Protein AF-A0A5J4R4S9-F1 (afdb_monomer)

Nearest PDB structures (foldseek):
  6gvw-assembly1_F  TM=4.553E-01  e=4.934E+00  Mus musculus

Secondary structure (DSSP, 8-state):
---HHHHHHHHTTSBPPTTS-TTTEEE-TTS-EEEGGGBT--STT-EEEEESS-GGGT---SGGGEEEEEHHHHHHHTT--SEEEEEEEESSSSS--EEEEEEEEEEETTEEEE--TT---

pLDDT: mean 92.16, std 11.95, range [34.94, 98.62]

Sequence (121 aa):
MYSDEIKELVWNKAHIEEGYDPNVWRQDFAGAWIKKDLLDSAKVNGWLITTVKPISKGGTDDIKNLIPLNYNNSLKKDDNYPAFQTCISSIGKYDRHNVIQMQSWKVRYNTVKRDLSNKKI

Organism: NCBI:txid433724

Solvent-accessible surface area (backbone atoms only — not comparable to full-atom values): 6894 Å² total; per-residue (Å²): 133,81,54,69,68,55,52,51,59,26,54,68,68,33,45,74,53,84,98,51,60,70,84,48,37,31,19,21,95,68,46,18,35,28,34,60,94,27,60,84,27,90,52,90,37,6,20,36,85,40,54,65,44,35,60,95,76,76,35,55,90,48,74,92,34,44,38,41,28,28,33,68,28,46,65,56,24,56,79,44,62,61,52,34,39,33,42,42,13,38,86,73,85,85,74,80,50,65,39,85,40,81,45,45,33,34,55,52,96,95,38,83,39,78,49,70,88,76,70,75,128

Foldseek 3Di:
DDDPVLLVLQLVQFADAPPDDSQAWGAFPQAQIAGSVQEVHPPRRHWYFDFQADVVRVDDPDSLRTHIDHPQQCVQQDNDPQKGWGQWHDDDRPDSGIDGDIWIWGQDPSDIDTDPVPPDD

Radius of gyration: 13.83 Å; Cα contacts (8 Å, |Δi|>4): 238; chains: 1; bounding box: 32×38×35 Å

Structure (mmCIF, N/CA/C/O backbone):
data_AF-A0A5J4R4S9-F1
#
_entry.id   AF-A0A5J4R4S9-F1
#
loop_
_atom_site.group_PDB
_atom_site.id
_atom_site.type_symbol
_atom_site.label_atom_id
_atom_site.label_alt_id
_atom_site.label_comp_id
_atom_site.label_asym_id
_atom_site.label_entity_id
_atom_site.label_seq_id
_atom_site.pdbx_PDB_ins_code
_atom_site.Cartn_x
_atom_site.Cartn_y
_atom_site.Cartn_z
_atom_site.occupancy
_atom_site.B_iso_or_equiv
_atom_site.auth_seq_id
_atom_site.auth_comp_id
_atom_site.auth_asym_id
_atom_site.auth_atom_id
_atom_site.pdbx_PDB_model_num
ATOM 1 N N . MET A 1 1 ? 3.120 -6.873 15.153 1.00 77.50 1 MET A N 1
ATOM 2 C CA . MET A 1 1 ? 3.497 -7.340 13.800 1.00 77.50 1 MET A CA 1
ATOM 3 C C . MET A 1 1 ? 2.409 -8.294 13.331 1.00 77.50 1 MET A C 1
ATOM 5 O O . MET A 1 1 ? 1.977 -9.102 14.142 1.00 77.50 1 MET A O 1
ATOM 9 N N . TYR A 1 2 ? 1.913 -8.159 12.099 1.00 93.19 2 TYR A N 1
ATOM 10 C CA . TYR A 1 2 ? 0.830 -9.011 11.585 1.00 93.19 2 TYR A CA 1
ATOM 11 C C . TYR A 1 2 ? 1.307 -10.450 11.327 1.00 93.19 2 TYR A C 1
ATOM 13 O O . TYR A 1 2 ? 2.483 -10.655 11.012 1.00 93.19 2 TYR A O 1
ATOM 21 N N . SER A 1 3 ? 0.404 -11.430 11.444 1.00 96.56 3 SER A N 1
ATOM 22 C CA . SER A 1 3 ? 0.674 -12.824 11.061 1.00 96.56 3 SER A CA 1
ATOM 23 C C . SER A 1 3 ? 0.873 -12.955 9.549 1.00 96.56 3 SER A C 1
ATOM 25 O O . SER A 1 3 ? 0.430 -12.097 8.781 1.00 96.56 3 SER A O 1
ATOM 27 N N . ASP A 1 4 ? 1.510 -14.038 9.105 1.00 97.12 4 ASP A N 1
ATOM 28 C CA . ASP A 1 4 ? 1.723 -14.276 7.672 1.00 97.12 4 ASP A CA 1
ATOM 29 C C . ASP A 1 4 ? 0.404 -14.445 6.911 1.00 97.12 4 ASP A C 1
ATOM 31 O O . ASP A 1 4 ? 0.263 -13.925 5.808 1.00 97.12 4 ASP A O 1
ATOM 35 N N . GLU A 1 5 ? -0.609 -15.040 7.544 1.00 97.44 5 GLU A N 1
ATOM 36 C CA . GLU A 1 5 ? -1.966 -15.107 6.996 1.00 97.44 5 GLU A CA 1
ATOM 37 C C . GLU A 1 5 ? -2.543 -13.709 6.717 1.00 97.44 5 GLU A C 1
ATOM 39 O O . GLU A 1 5 ? -3.049 -13.450 5.626 1.00 97.44 5 GLU A O 1
ATOM 44 N N . ILE A 1 6 ? -2.415 -12.768 7.660 1.00 98.06 6 ILE A N 1
ATOM 45 C CA . ILE A 1 6 ? -2.895 -11.395 7.457 1.00 98.06 6 ILE A CA 1
ATOM 46 C C . ILE A 1 6 ? -2.087 -10.688 6.367 1.00 98.06 6 ILE A C 1
ATOM 48 O O . ILE A 1 6 ? -2.677 -10.000 5.534 1.00 98.06 6 ILE A O 1
ATOM 52 N N . LYS A 1 7 ? -0.760 -10.867 6.325 1.00 98.25 7 LYS A N 1
ATOM 53 C CA . LYS A 1 7 ? 0.078 -10.286 5.262 1.00 98.25 7 LYS A CA 1
ATOM 54 C C . LYS A 1 7 ? -0.371 -10.760 3.879 1.00 98.25 7 LYS A C 1
ATOM 56 O O . LYS A 1 7 ? -0.513 -9.933 2.980 1.00 98.25 7 LYS A O 1
ATOM 61 N N . GLU A 1 8 ? -0.655 -12.053 3.725 1.00 98.31 8 GLU A N 1
ATOM 62 C CA . GLU A 1 8 ? -1.171 -12.627 2.478 1.00 98.31 8 GLU A CA 1
ATOM 63 C C . GLU A 1 8 ? -2.569 -12.105 2.134 1.00 98.31 8 GLU A C 1
ATOM 65 O O . GLU A 1 8 ? -2.817 -11.695 0.999 1.00 98.31 8 GLU A O 1
ATOM 70 N N . LEU A 1 9 ? -3.482 -12.041 3.107 1.00 98.38 9 LEU A N 1
ATOM 71 C CA . LEU A 1 9 ? -4.823 -11.492 2.893 1.00 98.38 9 LEU A CA 1
ATOM 72 C C . LEU A 1 9 ? -4.781 -10.021 2.460 1.00 98.38 9 LEU A C 1
ATOM 74 O O . LEU A 1 9 ? -5.559 -9.617 1.596 1.00 98.38 9 LEU A O 1
ATOM 78 N N . VAL A 1 10 ? -3.872 -9.219 3.022 1.00 98.44 10 VAL A N 1
ATOM 79 C CA . VAL A 1 10 ? -3.689 -7.818 2.621 1.00 98.44 10 VAL A CA 1
ATOM 80 C C . VAL A 1 10 ? -3.043 -7.724 1.239 1.00 98.44 10 VAL A C 1
ATOM 82 O O . VAL A 1 10 ? -3.553 -6.985 0.399 1.00 98.44 10 VAL A O 1
ATOM 85 N N . TRP A 1 11 ? -1.993 -8.502 0.956 1.00 98.56 11 TRP A N 1
ATOM 86 C CA . TRP A 1 11 ? -1.391 -8.594 -0.382 1.00 98.56 11 TRP A CA 1
ATOM 87 C C . TRP A 1 11 ? -2.434 -8.948 -1.451 1.00 98.56 11 TRP A C 1
ATOM 89 O O . TRP A 1 11 ? -2.459 -8.367 -2.538 1.00 98.56 11 TRP A O 1
ATOM 99 N N . ASN A 1 12 ? -3.371 -9.839 -1.122 1.00 98.31 12 ASN A N 1
ATOM 100 C CA . ASN A 1 12 ? -4.470 -10.259 -1.991 1.00 98.31 12 ASN A CA 1
ATOM 101 C C . ASN A 1 12 ? -5.471 -9.153 -2.361 1.00 98.31 12 ASN A C 1
ATOM 103 O O . ASN A 1 12 ? -6.234 -9.324 -3.306 1.00 98.31 12 ASN A O 1
ATOM 107 N N . LYS A 1 13 ? -5.417 -7.988 -1.706 1.00 97.88 13 LYS A N 1
ATOM 108 C CA . LYS A 1 13 ? -6.233 -6.818 -2.067 1.00 97.88 13 LYS A CA 1
ATOM 109 C C . LYS A 1 13 ? -5.598 -5.907 -3.114 1.00 97.88 13 LYS A C 1
ATOM 111 O O . LYS A 1 13 ? -6.297 -5.058 -3.662 1.00 97.88 13 LYS A O 1
ATOM 116 N N . ALA A 1 14 ? -4.292 -6.024 -3.350 1.00 97.88 14 ALA A N 1
ATOM 117 C CA . ALA A 1 14 ? -3.608 -5.237 -4.369 1.00 97.88 14 ALA A CA 1
ATOM 118 C C . ALA A 1 14 ? -4.017 -5.699 -5.774 1.00 97.88 14 ALA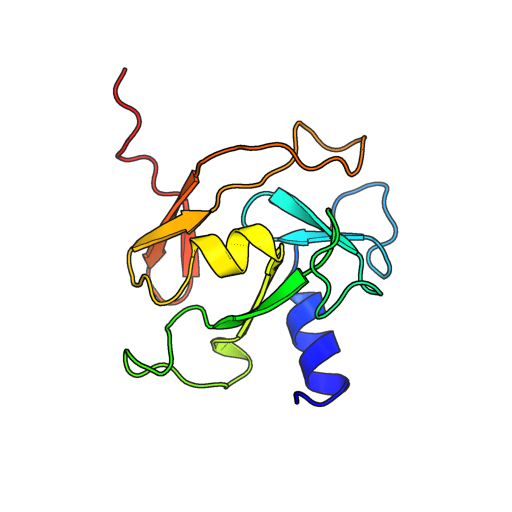 A C 1
ATOM 120 O O . ALA A 1 14 ? -4.282 -6.885 -5.998 1.0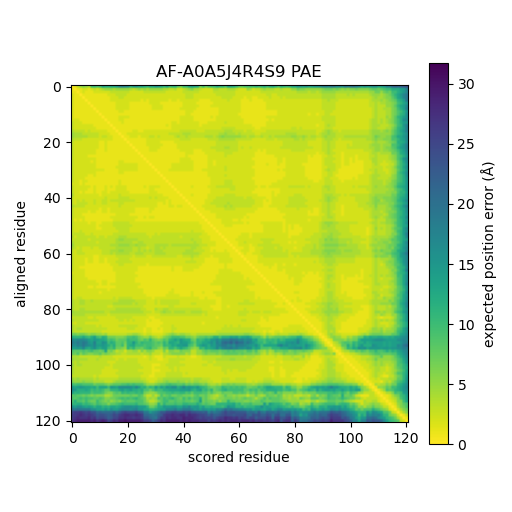0 97.88 14 ALA A O 1
ATOM 121 N N . HIS A 1 15 ? -4.039 -4.759 -6.715 1.00 96.62 15 HIS A N 1
ATOM 122 C CA . HIS A 1 15 ? -4.404 -5.003 -8.101 1.00 96.62 15 HIS A CA 1
ATOM 123 C C . HIS A 1 15 ? -3.377 -5.907 -8.792 1.00 96.62 15 HIS A C 1
ATOM 125 O O . HIS A 1 15 ? -2.168 -5.691 -8.686 1.00 96.62 15 HIS A O 1
ATOM 131 N N . ILE A 1 16 ? -3.873 -6.920 -9.501 1.00 97.06 16 ILE A N 1
ATOM 132 C CA . ILE A 1 16 ? -3.067 -7.791 -10.356 1.00 97.06 16 ILE A CA 1
ATOM 133 C C . ILE A 1 16 ? -2.985 -7.138 -11.732 1.00 97.06 16 ILE A C 1
ATOM 135 O O . ILE A 1 16 ? -4.013 -6.962 -12.383 1.00 97.06 16 ILE A O 1
ATOM 139 N N . GLU A 1 17 ? -1.772 -6.804 -12.162 1.00 94.38 17 GLU A N 1
ATOM 140 C CA . GLU A 1 17 ? -1.520 -6.271 -13.499 1.00 94.38 17 GLU A CA 1
ATOM 141 C C . GLU A 1 17 ? -1.192 -7.413 -14.469 1.00 94.38 17 GLU A C 1
ATOM 143 O O . GLU A 1 17 ? -0.423 -8.324 -14.150 1.00 94.38 17 GLU A O 1
ATOM 148 N N . GLU A 1 18 ? -1.781 -7.366 -15.662 1.00 93.06 18 GLU A N 1
ATOM 149 C CA . GLU A 1 18 ? -1.591 -8.385 -16.693 1.00 93.06 18 GLU A CA 1
ATOM 150 C C . GLU A 1 18 ? -0.133 -8.425 -17.180 1.00 93.06 18 GLU A C 1
ATOM 152 O O . GLU A 1 18 ? 0.514 -7.393 -17.348 1.00 93.06 18 GLU A O 1
ATOM 157 N N . GLY A 1 19 ? 0.393 -9.628 -17.421 1.00 92.62 19 GLY A N 1
ATOM 158 C CA . GLY A 1 19 ? 1.769 -9.822 -17.891 1.00 92.62 19 GLY A CA 1
ATOM 159 C C . GLY A 1 19 ? 2.832 -9.871 -16.787 1.00 92.62 19 GLY A C 1
ATOM 160 O O . GLY A 1 19 ? 4.014 -10.022 -17.097 1.00 92.62 19 GLY A O 1
ATOM 161 N N . TYR A 1 20 ? 2.437 -9.807 -15.511 1.00 94.31 20 TYR A N 1
ATOM 162 C CA . TYR A 1 20 ? 3.338 -9.937 -14.364 1.00 94.31 20 TYR A CA 1
ATOM 163 C C . TYR A 1 20 ? 2.910 -11.063 -13.428 1.00 94.31 20 TYR A C 1
ATOM 165 O O . TYR A 1 20 ? 1.725 -11.348 -13.284 1.00 94.31 20 TYR A O 1
ATOM 173 N N . ASP A 1 21 ? 3.881 -11.692 -12.759 1.00 97.00 21 ASP A N 1
ATOM 174 C CA . ASP A 1 21 ? 3.599 -12.702 -11.738 1.00 97.00 21 ASP A CA 1
ATOM 175 C C . ASP A 1 21 ? 2.918 -12.048 -10.516 1.00 97.00 21 ASP A C 1
ATOM 177 O O . ASP A 1 21 ? 3.576 -11.277 -9.799 1.00 97.00 21 ASP A O 1
ATOM 181 N N . PRO A 1 22 ? 1.638 -12.364 -10.225 1.00 97.38 22 PRO A N 1
ATOM 182 C CA . PRO A 1 22 ? 0.892 -11.770 -9.116 1.00 97.38 22 PRO A CA 1
ATOM 183 C C . PRO A 1 22 ? 1.422 -12.177 -7.734 1.00 97.38 22 PRO A C 1
ATOM 185 O O . PRO A 1 22 ? 1.021 -11.592 -6.720 1.00 97.38 22 PRO A O 1
ATOM 188 N N . ASN A 1 23 ? 2.304 -13.177 -7.660 1.00 97.94 23 ASN A N 1
ATOM 189 C CA . ASN A 1 23 ? 2.988 -13.563 -6.429 1.00 97.94 23 ASN A CA 1
ATOM 190 C C . ASN A 1 23 ? 4.231 -12.710 -6.157 1.00 97.94 23 ASN A C 1
ATOM 192 O O . ASN A 1 23 ? 4.781 -12.778 -5.062 1.00 97.94 23 ASN A O 1
ATOM 196 N N . VAL A 1 24 ? 4.660 -11.891 -7.120 1.00 98.00 24 VAL A N 1
ATOM 197 C CA . VAL A 1 24 ? 5.845 -11.035 -6.993 1.00 98.00 24 VAL A CA 1
ATOM 198 C C . VAL A 1 24 ? 5.475 -9.563 -7.116 1.00 98.00 24 VAL A C 1
ATOM 200 O O . VAL A 1 24 ? 5.928 -8.760 -6.300 1.00 98.00 24 VAL A O 1
ATOM 203 N N . TRP A 1 25 ? 4.653 -9.209 -8.104 1.00 97.62 25 TRP A N 1
ATOM 204 C CA . TRP A 1 25 ? 4.352 -7.831 -8.482 1.00 97.62 25 TRP A CA 1
ATOM 205 C C . TRP A 1 25 ? 2.858 -7.567 -8.492 1.00 97.62 25 TRP A C 1
ATOM 207 O O . TRP A 1 25 ? 2.087 -8.330 -9.069 1.00 97.62 25 TRP A O 1
ATOM 217 N N . ARG A 1 26 ? 2.467 -6.445 -7.891 1.00 97.94 26 ARG A N 1
ATOM 218 C CA . ARG A 1 26 ? 1.101 -5.920 -7.918 1.00 97.94 26 ARG A CA 1
ATOM 219 C C . ARG A 1 26 ? 1.120 -4.402 -7.887 1.00 97.94 26 ARG A C 1
ATOM 221 O O . ARG A 1 26 ? 2.174 -3.800 -7.683 1.00 97.94 26 ARG A O 1
ATOM 228 N N . GLN A 1 27 ? -0.043 -3.789 -8.054 1.00 97.56 27 GLN A N 1
ATOM 229 C CA . GLN A 1 27 ? -0.224 -2.356 -7.863 1.00 97.56 27 GLN A CA 1
ATOM 230 C C . GLN A 1 27 ? -1.124 -2.076 -6.659 1.00 97.56 27 GLN A C 1
ATOM 232 O O . GLN A 1 27 ? -2.121 -2.764 -6.436 1.00 97.56 27 GLN A O 1
ATOM 237 N N . ASP A 1 28 ? -0.787 -1.057 -5.871 1.00 97.81 28 ASP A N 1
ATOM 238 C CA . ASP A 1 28 ? -1.732 -0.515 -4.894 1.00 97.81 28 ASP A CA 1
ATOM 239 C C . ASP A 1 28 ? -2.931 0.159 -5.598 1.00 97.81 28 ASP A C 1
ATOM 241 O O . ASP A 1 28 ? -2.962 0.304 -6.822 1.00 97.81 28 ASP A O 1
ATOM 245 N N . PHE A 1 29 ? -3.949 0.587 -4.842 1.00 96.50 29 PHE A N 1
ATOM 246 C CA . PHE A 1 29 ? -5.141 1.208 -5.445 1.00 96.50 29 PHE A CA 1
ATOM 247 C C . PHE A 1 29 ? -4.842 2.528 -6.182 1.00 96.50 29 PHE A C 1
ATOM 249 O O . PHE A 1 29 ? -5.693 3.005 -6.934 1.00 96.50 29 PHE A O 1
ATOM 256 N N . ALA A 1 30 ? -3.674 3.136 -5.942 1.00 96.31 30 ALA A N 1
ATOM 257 C CA . ALA A 1 30 ? -3.224 4.348 -6.612 1.00 96.31 30 ALA A CA 1
ATOM 258 C C . ALA A 1 30 ? -2.433 4.065 -7.898 1.00 96.31 30 ALA A C 1
ATOM 260 O O . ALA A 1 30 ? -2.062 5.004 -8.600 1.00 96.31 30 ALA A O 1
ATOM 261 N N . GLY A 1 31 ? -2.224 2.790 -8.239 1.00 95.94 31 GLY A N 1
ATOM 262 C CA . GLY A 1 31 ? -1.487 2.361 -9.424 1.00 95.94 31 GLY A CA 1
ATOM 263 C C . GLY A 1 31 ? 0.025 2.306 -9.214 1.00 95.94 31 GLY A C 1
ATOM 264 O O . GLY A 1 31 ? 0.761 2.115 -10.182 1.00 95.94 31 GLY A O 1
ATOM 265 N N . ALA A 1 32 ? 0.521 2.480 -7.984 1.00 97.31 32 ALA A N 1
ATOM 266 C CA . ALA A 1 32 ? 1.943 2.335 -7.703 1.00 97.31 32 ALA A CA 1
ATOM 267 C C . ALA A 1 32 ? 2.316 0.857 -7.578 1.00 97.31 32 ALA A C 1
ATOM 269 O O . ALA A 1 32 ? 1.678 0.094 -6.852 1.00 97.31 32 ALA A O 1
ATOM 270 N N . TRP A 1 33 ? 3.397 0.468 -8.243 1.00 97.94 33 TRP A N 1
ATOM 271 C CA . TRP A 1 33 ? 3.969 -0.865 -8.158 1.00 97.94 33 TRP A CA 1
ATOM 272 C C . TRP A 1 33 ? 4.499 -1.162 -6.761 1.00 97.94 33 TRP A C 1
ATOM 274 O O . TRP A 1 33 ? 5.265 -0.381 -6.183 1.00 97.94 33 TRP A O 1
ATOM 284 N N . ILE A 1 34 ? 4.149 -2.345 -6.273 1.00 98.44 34 ILE A N 1
ATOM 285 C CA . ILE A 1 34 ? 4.624 -2.932 -5.028 1.00 98.44 34 ILE A CA 1
ATOM 286 C C . ILE A 1 34 ? 5.176 -4.333 -5.302 1.00 98.44 34 ILE A C 1
ATOM 288 O O . ILE A 1 34 ? 4.672 -5.059 -6.165 1.00 98.44 34 ILE A O 1
ATOM 292 N N . LYS A 1 35 ? 6.230 -4.708 -4.577 1.00 98.19 35 LYS A N 1
ATOM 293 C CA . LYS A 1 35 ? 6.883 -6.014 -4.696 1.00 98.19 35 LYS A CA 1
ATOM 294 C C . LYS A 1 35 ? 6.720 -6.796 -3.398 1.00 98.19 35 LYS A C 1
ATOM 296 O O . LYS A 1 35 ? 7.007 -6.264 -2.327 1.00 98.19 35 LYS A O 1
ATOM 301 N N . LYS A 1 36 ? 6.261 -8.046 -3.484 1.00 98.44 36 LYS A N 1
ATOM 302 C CA . LYS A 1 36 ? 5.829 -8.836 -2.317 1.00 98.44 36 LYS A CA 1
ATOM 303 C C . LYS A 1 36 ? 6.901 -8.945 -1.227 1.00 98.44 36 LYS A C 1
ATOM 305 O O . LYS A 1 36 ? 6.606 -8.715 -0.059 1.00 98.44 36 LYS A O 1
ATOM 310 N N . ASP A 1 37 ? 8.145 -9.212 -1.619 1.00 98.31 37 ASP A N 1
ATOM 311 C CA . ASP A 1 37 ? 9.310 -9.355 -0.732 1.00 98.31 37 ASP A CA 1
ATOM 312 C C . ASP A 1 37 ? 9.824 -8.030 -0.135 1.00 98.31 37 ASP A C 1
ATOM 314 O O . ASP A 1 37 ? 10.756 -8.039 0.666 1.00 98.31 37 ASP A O 1
ATOM 318 N N . LEU A 1 38 ? 9.228 -6.890 -0.504 1.00 98.38 38 LEU A N 1
ATOM 319 C CA . LEU A 1 38 ? 9.561 -5.556 0.005 1.00 98.38 38 LEU A CA 1
ATOM 320 C C . LEU A 1 38 ? 8.501 -5.003 0.974 1.00 98.38 38 LEU A C 1
ATOM 322 O O . LEU A 1 38 ? 8.335 -3.783 1.079 1.00 98.38 38 LEU A O 1
ATOM 326 N N . LEU A 1 39 ? 7.785 -5.882 1.678 1.00 98.38 39 LEU A N 1
ATOM 327 C CA . LEU A 1 39 ? 6.957 -5.488 2.819 1.00 98.38 39 LEU A CA 1
ATOM 328 C C . LEU A 1 39 ? 7.823 -4.781 3.878 1.00 98.38 39 LEU A C 1
ATOM 330 O O . LEU A 1 39 ? 8.951 -5.197 4.135 1.00 98.38 39 LEU A O 1
ATOM 334 N N . ASP A 1 40 ? 7.298 -3.709 4.473 1.00 97.56 40 ASP A N 1
ATOM 335 C CA . ASP A 1 40 ? 7.971 -2.899 5.499 1.00 97.56 40 ASP A CA 1
ATOM 336 C C . ASP A 1 40 ? 9.297 -2.274 5.022 1.00 97.56 40 ASP A C 1
ATOM 338 O O . ASP A 1 40 ? 10.207 -1.995 5.802 1.00 97.56 40 ASP A O 1
ATOM 342 N N . SER A 1 41 ? 9.408 -2.012 3.713 1.00 98.06 41 SER A N 1
ATOM 343 C CA . SER A 1 41 ? 10.597 -1.430 3.087 1.00 98.06 41 SER A CA 1
ATOM 344 C C . SER A 1 41 ? 10.341 -0.036 2.515 1.00 98.06 41 SER A C 1
ATOM 346 O O . SER A 1 41 ? 9.356 0.184 1.818 1.00 98.06 41 SER A O 1
ATOM 348 N N . ALA A 1 42 ? 11.293 0.883 2.707 1.00 97.38 42 ALA A N 1
ATOM 349 C CA . ALA A 1 42 ? 11.291 2.220 2.098 1.00 97.38 42 ALA A CA 1
ATOM 350 C C . ALA A 1 42 ? 11.839 2.258 0.653 1.00 97.38 42 ALA A C 1
ATOM 352 O O . ALA A 1 42 ? 12.047 3.330 0.085 1.00 97.38 42 ALA A O 1
ATOM 353 N N . LYS A 1 43 ? 12.123 1.096 0.046 1.00 97.44 43 LYS A N 1
ATOM 354 C CA . LYS A 1 43 ? 12.560 1.006 -1.358 1.00 97.44 43 LYS A CA 1
ATOM 355 C C . LYS A 1 43 ? 11.441 1.453 -2.309 1.00 97.44 43 LYS A C 1
ATOM 357 O O . LYS A 1 43 ? 10.271 1.449 -1.948 1.00 97.44 43 LYS A O 1
ATOM 362 N N . VAL A 1 44 ? 11.790 1.770 -3.559 1.00 95.69 44 VAL A N 1
ATOM 363 C CA . VAL A 1 44 ? 10.867 2.321 -4.581 1.00 95.69 44 VAL A CA 1
ATOM 364 C C . VAL A 1 44 ? 9.566 1.515 -4.743 1.00 95.69 44 VAL A C 1
ATOM 366 O O . VAL A 1 44 ? 8.490 2.102 -4.864 1.00 95.69 44 VAL A O 1
ATOM 369 N N . ASN A 1 45 ? 9.648 0.181 -4.714 1.00 97.50 45 ASN A N 1
ATOM 370 C CA . ASN A 1 45 ? 8.491 -0.726 -4.783 1.00 97.50 45 ASN A CA 1
ATOM 371 C C . ASN A 1 45 ? 8.152 -1.371 -3.426 1.00 97.50 45 ASN A C 1
ATOM 373 O O . ASN A 1 45 ? 7.483 -2.402 -3.375 1.00 97.50 45 ASN A O 1
ATOM 377 N N . GLY A 1 46 ? 8.662 -0.810 -2.332 1.00 98.50 46 GLY A N 1
ATOM 378 C CA . GLY A 1 46 ? 8.312 -1.227 -0.986 1.00 98.50 46 GLY A CA 1
ATOM 379 C C . GLY A 1 46 ? 6.902 -0.791 -0.614 1.00 98.50 46 GLY A C 1
ATOM 380 O O . GLY A 1 46 ? 6.346 0.154 -1.184 1.00 98.50 46 GLY A O 1
ATOM 381 N N . TRP A 1 47 ? 6.294 -1.515 0.315 1.00 98.62 47 TRP A N 1
ATOM 382 C CA . TRP A 1 47 ? 4.897 -1.315 0.680 1.00 98.62 47 TRP A CA 1
ATOM 383 C C . TRP A 1 47 ? 4.654 -1.598 2.154 1.00 98.62 47 TRP A C 1
ATOM 385 O O . TRP A 1 47 ? 5.425 -2.303 2.802 1.00 98.62 47 TRP A O 1
ATOM 395 N N . LEU A 1 48 ? 3.576 -1.017 2.669 1.00 98.38 48 LEU A N 1
ATOM 396 C CA . LEU A 1 48 ? 3.130 -1.159 4.046 1.00 98.38 48 LEU A CA 1
ATOM 397 C C . LEU A 1 48 ? 1.713 -1.721 4.084 1.00 98.38 48 LEU A C 1
ATOM 399 O O . LEU A 1 48 ? 0.884 -1.449 3.209 1.00 98.38 48 LEU A O 1
ATOM 403 N N . ILE A 1 49 ? 1.430 -2.460 5.153 1.00 98.19 49 ILE A N 1
ATOM 404 C CA . ILE A 1 49 ? 0.062 -2.732 5.585 1.00 98.19 49 ILE A CA 1
ATOM 405 C C . ILE A 1 49 ? -0.409 -1.502 6.354 1.00 98.19 49 ILE A C 1
ATOM 407 O O . ILE A 1 49 ? 0.126 -1.180 7.413 1.00 98.19 49 ILE A O 1
ATOM 411 N N . THR A 1 50 ? -1.413 -0.813 5.824 1.00 96.19 50 THR A N 1
ATOM 412 C CA . THR A 1 50 ? -1.965 0.397 6.443 1.00 96.19 50 THR A CA 1
ATOM 413 C C . THR A 1 50 ? -3.476 0.301 6.595 1.00 96.19 50 THR A C 1
ATOM 415 O O . THR A 1 50 ? -4.124 -0.555 5.993 1.00 96.19 50 THR A O 1
ATOM 418 N N . THR A 1 51 ? -4.052 1.177 7.414 1.00 95.75 51 THR A N 1
ATOM 419 C CA . THR A 1 51 ? -5.500 1.245 7.624 1.00 95.75 51 THR A CA 1
ATOM 420 C C . THR A 1 51 ? -6.155 2.207 6.632 1.00 95.75 51 THR A C 1
ATOM 422 O O . THR A 1 51 ? -5.608 3.265 6.314 1.00 95.75 51 THR A O 1
ATOM 425 N N . VAL A 1 52 ? -7.362 1.887 6.158 1.00 95.88 52 VAL A N 1
ATOM 426 C CA . VAL A 1 52 ? -8.204 2.823 5.395 1.00 95.88 52 VAL A CA 1
ATOM 427 C C . VAL A 1 52 ? -8.649 3.952 6.324 1.00 95.88 52 VAL A C 1
ATOM 429 O O . VAL A 1 52 ? -8.335 5.118 6.075 1.00 95.88 52 VAL A O 1
ATOM 432 N N . LYS A 1 53 ? -9.336 3.598 7.418 1.00 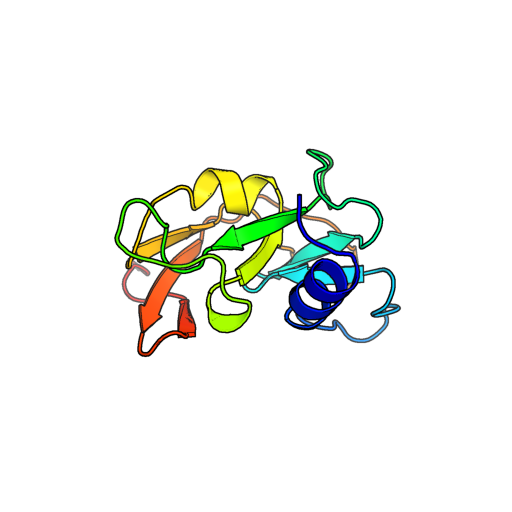96.44 53 LYS A N 1
ATOM 433 C CA . LYS A 1 53 ? -9.706 4.496 8.514 1.00 96.44 53 LYS A CA 1
ATOM 434 C C . LYS A 1 53 ? -8.683 4.363 9.651 1.00 96.44 53 LYS A C 1
ATOM 436 O O . LYS A 1 53 ? -8.611 3.286 10.237 1.00 96.44 53 LYS A O 1
ATOM 441 N N . PRO A 1 54 ? -7.930 5.416 9.996 1.00 96.19 54 PRO A N 1
ATOM 442 C CA . PRO A 1 54 ? -6.957 5.366 11.085 1.00 96.19 54 PRO A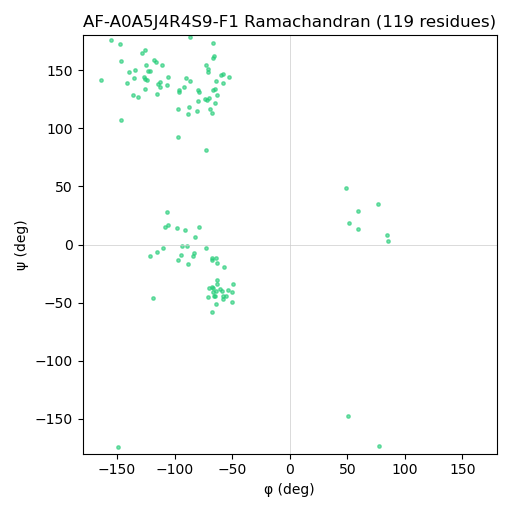 CA 1
ATOM 443 C C . PRO A 1 54 ? -7.578 4.981 12.428 1.00 96.19 54 PRO A C 1
ATOM 445 O O . PRO A 1 54 ? -8.707 5.383 12.728 1.00 96.19 54 PRO A O 1
ATOM 448 N N . ILE A 1 55 ? -6.819 4.267 13.264 1.00 94.75 55 ILE A N 1
ATOM 449 C CA . ILE A 1 55 ? -7.228 3.917 14.637 1.00 94.75 55 ILE A CA 1
ATOM 450 C C . ILE A 1 55 ? -7.498 5.190 15.450 1.00 94.75 55 ILE A C 1
ATOM 452 O O . ILE A 1 55 ? -8.519 5.277 16.128 1.00 94.75 55 ILE A O 1
ATOM 456 N N . SER A 1 56 ? -6.669 6.228 15.280 1.00 95.12 56 SER A N 1
ATOM 457 C CA . SER A 1 56 ? -6.838 7.557 15.894 1.00 95.12 56 SER A CA 1
ATOM 458 C C . SER A 1 56 ? -8.179 8.229 15.564 1.00 95.12 56 SER A C 1
ATOM 460 O O . SER A 1 56 ? -8.629 9.119 16.281 1.00 95.12 56 SER A O 1
ATOM 462 N N . LYS A 1 57 ? -8.856 7.783 14.500 1.00 94.81 57 LYS A N 1
ATOM 463 C CA . LYS A 1 57 ? -10.174 8.265 14.062 1.00 94.81 57 LYS A CA 1
ATOM 464 C C . LYS A 1 57 ? -11.290 7.244 14.303 1.00 94.81 57 LYS A C 1
ATOM 466 O O . LYS A 1 57 ? -12.377 7.369 13.732 1.00 94.81 57 LYS A O 1
ATOM 471 N N . GLY A 1 58 ? -11.041 6.228 15.128 1.00 94.88 58 GLY A N 1
ATOM 472 C CA . GLY A 1 58 ? -11.984 5.155 15.446 1.00 94.88 58 GLY A CA 1
ATOM 473 C C . GLY A 1 58 ? -12.108 4.106 14.339 1.00 94.88 58 GLY A C 1
ATOM 474 O O . GLY A 1 58 ? -13.220 3.668 14.034 1.00 94.88 58 GLY A O 1
ATOM 475 N N . GLY A 1 59 ? -11.016 3.808 13.633 1.00 95.69 59 GLY A N 1
ATOM 476 C CA . GLY A 1 59 ? -10.876 2.602 12.811 1.00 95.69 59 GLY A CA 1
ATOM 477 C C . GLY A 1 59 ? -10.376 1.403 13.624 1.00 95.69 59 GLY A C 1
ATOM 478 O O . GLY A 1 59 ? -10.113 1.532 14.816 1.00 95.69 59 GLY A O 1
ATOM 479 N N . THR A 1 60 ? -10.237 0.250 12.970 1.00 95.56 60 THR A N 1
ATOM 480 C CA . THR A 1 60 ? -9.765 -1.009 13.581 1.00 95.56 60 THR A CA 1
ATOM 481 C C . THR A 1 60 ? -8.579 -1.590 12.808 1.00 95.56 60 THR A C 1
ATOM 483 O O . THR A 1 60 ? -8.287 -1.166 11.692 1.00 95.56 60 THR A O 1
ATOM 486 N N . ASP A 1 61 ? -7.882 -2.565 13.369 1.00 94.31 61 ASP A N 1
ATOM 487 C CA . ASP A 1 61 ? -6.859 -3.363 12.682 1.00 94.31 61 ASP A CA 1
ATOM 488 C C . ASP A 1 61 ? -7.437 -4.635 12.031 1.00 94.31 61 ASP A C 1
ATOM 490 O O . ASP A 1 61 ? -6.696 -5.494 11.552 1.00 94.31 61 ASP A O 1
ATOM 494 N N . ASP A 1 62 ? -8.768 -4.733 11.938 1.00 95.88 62 ASP A N 1
ATOM 495 C CA . ASP A 1 62 ? -9.443 -5.827 11.249 1.00 95.88 62 ASP A CA 1
ATOM 496 C C . ASP A 1 62 ? -9.042 -5.883 9.780 1.00 95.88 62 ASP A C 1
ATOM 498 O O . ASP A 1 62 ? -8.958 -4.852 9.102 1.00 95.88 62 ASP A O 1
ATOM 502 N N . ILE A 1 63 ? -8.967 -7.098 9.227 1.00 96.38 63 ILE A N 1
ATOM 503 C CA . ILE A 1 63 ? -8.629 -7.310 7.816 1.00 96.38 63 ILE A CA 1
ATOM 504 C C . ILE A 1 63 ? -9.455 -6.428 6.877 1.00 96.38 63 ILE A C 1
ATOM 506 O O . ILE A 1 63 ? -8.928 -5.963 5.878 1.00 96.38 63 ILE A O 1
ATOM 510 N N . LYS A 1 64 ? -10.720 -6.118 7.186 1.00 95.25 64 LYS A N 1
ATOM 511 C CA . LYS A 1 64 ? -11.586 -5.245 6.36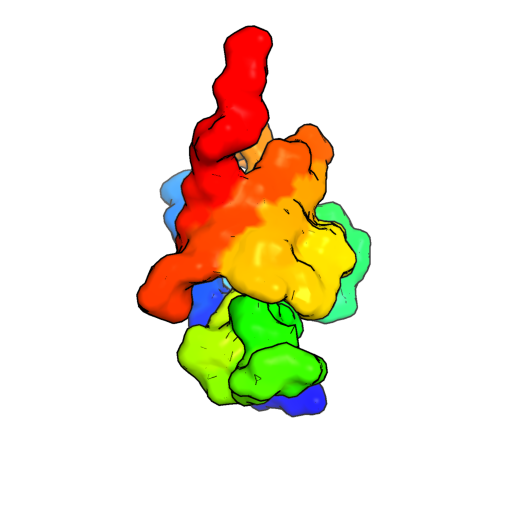8 1.00 95.25 64 LYS A CA 1
ATOM 512 C C . LYS A 1 64 ? -11.068 -3.808 6.247 1.00 95.25 64 LYS A C 1
ATOM 514 O O . LYS A 1 64 ? -11.293 -3.187 5.212 1.00 95.25 64 LYS A O 1
ATOM 519 N N . ASN A 1 65 ? -10.371 -3.304 7.261 1.00 96.62 65 ASN A N 1
ATOM 520 C CA . ASN A 1 65 ? -9.805 -1.961 7.293 1.00 96.62 65 ASN A CA 1
ATOM 521 C C . ASN A 1 65 ? -8.339 -1.916 6.833 1.00 96.62 65 ASN A C 1
ATOM 523 O O . ASN A 1 65 ? -7.816 -0.827 6.629 1.00 96.62 65 ASN A O 1
ATOM 527 N N . LEU A 1 66 ? -7.680 -3.062 6.639 1.00 97.44 66 LEU A N 1
ATOM 528 C CA . LEU A 1 66 ? -6.295 -3.124 6.169 1.00 97.44 66 LEU A CA 1
ATOM 529 C C . LEU A 1 66 ? -6.197 -3.101 4.641 1.00 97.44 66 LEU A C 1
ATOM 531 O O . LEU A 1 66 ? -6.979 -3.756 3.947 1.00 97.44 66 LEU A O 1
ATOM 535 N N . ILE A 1 67 ? -5.208 -2.387 4.113 1.00 97.69 67 ILE A N 1
ATOM 536 C CA . ILE A 1 67 ? -4.908 -2.291 2.682 1.00 97.69 67 ILE A CA 1
ATOM 537 C C . ILE A 1 67 ? -3.393 -2.312 2.425 1.00 97.69 67 ILE A C 1
ATOM 539 O O . ILE A 1 67 ? -2.628 -1.802 3.249 1.00 97.69 67 ILE A O 1
ATOM 543 N N . PRO A 1 68 ? -2.953 -2.867 1.282 1.00 98.44 68 PRO A N 1
ATOM 544 C CA . PRO A 1 68 ? -1.585 -2.722 0.813 1.00 98.44 68 PRO A CA 1
ATOM 545 C C . PRO A 1 68 ? -1.427 -1.348 0.159 1.00 98.44 68 PRO A C 1
ATOM 547 O O . PRO A 1 68 ? -2.239 -0.952 -0.683 1.00 98.44 68 PRO A O 1
ATOM 550 N N . LEU A 1 69 ? -0.387 -0.614 0.539 1.00 98.44 69 LEU A N 1
ATOM 551 C CA . LEU A 1 69 ? -0.095 0.695 -0.038 1.00 98.44 69 LEU A CA 1
ATOM 552 C C . LEU A 1 69 ? 1.413 0.860 -0.206 1.00 98.44 69 LEU A C 1
ATOM 554 O O . LEU A 1 69 ? 2.168 0.469 0.684 1.00 98.44 69 LEU A O 1
ATOM 558 N N . ASN A 1 70 ? 1.866 1.435 -1.326 1.00 98.62 70 ASN A N 1
ATOM 559 C CA . ASN A 1 70 ? 3.284 1.756 -1.498 1.00 98.62 70 ASN A CA 1
ATOM 560 C C . ASN A 1 70 ? 3.784 2.592 -0.308 1.00 98.62 70 ASN A C 1
ATOM 562 O O . ASN A 1 70 ? 3.046 3.429 0.214 1.00 98.62 70 ASN A O 1
ATOM 566 N N . TYR A 1 71 ? 5.029 2.380 0.118 1.00 98.56 71 TYR A N 1
ATOM 567 C CA . TYR A 1 71 ? 5.599 3.014 1.308 1.00 98.56 71 TYR A CA 1
ATOM 568 C C . TYR A 1 71 ? 5.395 4.538 1.318 1.00 98.56 71 TYR A C 1
ATOM 570 O O . TYR A 1 71 ? 4.844 5.093 2.270 1.00 98.56 71 TYR A O 1
ATOM 578 N N . ASN A 1 72 ? 5.727 5.211 0.213 1.00 98.38 72 ASN A N 1
ATOM 579 C CA . ASN A 1 72 ? 5.575 6.662 0.094 1.00 98.38 72 ASN A CA 1
ATOM 580 C C . ASN A 1 72 ? 4.102 7.093 0.087 1.00 98.38 72 ASN A C 1
ATOM 582 O O . ASN A 1 72 ? 3.748 8.112 0.678 1.00 98.38 72 ASN A O 1
ATOM 586 N N . ASN A 1 73 ? 3.228 6.295 -0.531 1.00 98.50 73 ASN A N 1
ATOM 587 C CA . ASN A 1 73 ? 1.787 6.538 -0.516 1.00 98.50 73 ASN A CA 1
ATOM 588 C C . ASN A 1 73 ? 1.191 6.376 0.887 1.00 98.50 73 ASN A C 1
ATOM 590 O O . ASN A 1 73 ? 0.322 7.159 1.260 1.00 98.50 73 ASN A O 1
ATOM 594 N N . SER A 1 74 ? 1.674 5.416 1.681 1.00 98.25 74 SER A N 1
ATOM 595 C CA . SER A 1 74 ? 1.265 5.240 3.077 1.00 98.25 74 SER A CA 1
ATOM 596 C C . SER A 1 74 ? 1.675 6.427 3.940 1.00 98.25 74 SER A C 1
ATOM 598 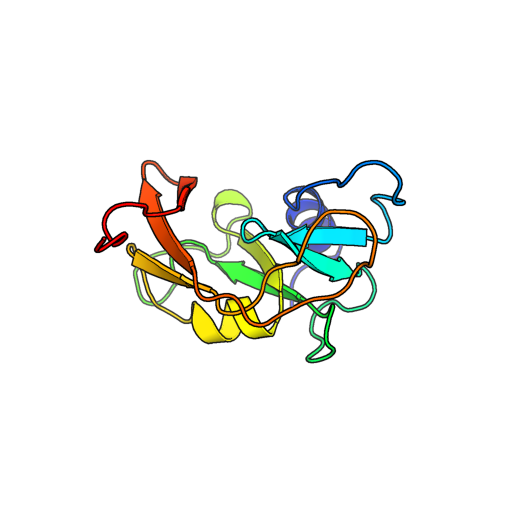O O . SER A 1 74 ? 0.845 6.938 4.687 1.00 98.25 74 SER A O 1
ATOM 600 N N . LEU A 1 75 ? 2.906 6.923 3.781 1.00 97.94 75 LEU A N 1
ATOM 601 C CA . LEU A 1 75 ? 3.356 8.136 4.471 1.00 97.94 75 LEU A CA 1
ATOM 602 C C . LEU A 1 75 ? 2.565 9.375 4.044 1.00 97.94 75 LEU A C 1
ATOM 604 O O . LEU A 1 75 ? 2.230 10.211 4.873 1.00 97.94 75 LEU A O 1
ATOM 608 N N . LYS A 1 76 ? 2.242 9.502 2.752 1.00 98.00 76 LYS A N 1
ATOM 609 C CA . LYS A 1 76 ? 1.456 10.635 2.251 1.00 98.00 76 LYS A CA 1
ATOM 610 C C . LYS A 1 76 ? -0.000 10.587 2.713 1.00 98.00 76 LYS A C 1
ATOM 612 O O . LYS A 1 76 ? -0.586 11.639 2.975 1.00 98.00 76 LYS A O 1
ATOM 617 N N . LYS A 1 77 ? -0.580 9.386 2.783 1.00 96.88 77 LYS A N 1
ATOM 618 C CA . LYS A 1 77 ? -1.925 9.167 3.310 1.00 96.88 77 LYS A CA 1
ATOM 619 C C . LYS A 1 77 ? -1.976 9.541 4.788 1.00 96.88 77 LYS A C 1
ATOM 621 O O . LYS A 1 77 ? -2.861 10.310 5.156 1.00 96.88 77 LYS A O 1
ATOM 626 N N . ASP A 1 78 ? -1.053 9.021 5.596 1.00 96.06 78 ASP A N 1
ATOM 627 C CA . ASP A 1 78 ? -1.012 9.247 7.045 1.00 96.06 78 ASP A CA 1
ATOM 628 C C . ASP A 1 78 ? -2.392 8.968 7.703 1.00 96.06 78 ASP A C 1
ATOM 630 O O . ASP A 1 78 ? -3.194 8.148 7.219 1.00 96.06 78 ASP A O 1
ATOM 634 N N . ASP A 1 79 ? -2.717 9.708 8.759 1.00 96.19 79 ASP A N 1
ATOM 635 C CA . ASP A 1 79 ? -4.008 9.704 9.441 1.00 96.19 79 ASP A CA 1
ATOM 636 C C . ASP A 1 79 ? -5.109 10.518 8.721 1.00 96.19 79 ASP A C 1
ATOM 638 O O . ASP A 1 79 ? -6.178 10.819 9.278 1.00 96.19 79 ASP A O 1
ATOM 642 N N . ASN A 1 80 ? -4.912 10.881 7.449 1.00 96.50 80 ASN A N 1
ATOM 643 C CA . ASN A 1 80 ? -5.923 11.607 6.684 1.00 96.50 80 ASN A CA 1
ATOM 644 C C . ASN A 1 80 ? -7.108 10.693 6.323 1.00 96.50 80 ASN A C 1
ATOM 646 O O . ASN A 1 80 ? -6.967 9.621 5.731 1.00 96.50 80 ASN A O 1
ATOM 650 N N . TYR A 1 81 ? -8.308 11.126 6.713 1.00 95.19 81 TYR A N 1
ATOM 651 C CA . TYR A 1 81 ? -9.574 10.412 6.534 1.00 95.19 81 TYR A CA 1
ATOM 652 C C . TYR A 1 81 ? -10.741 11.396 6.738 1.00 95.19 81 TYR A C 1
ATOM 654 O O . TYR A 1 81 ? -10.645 12.227 7.647 1.00 95.19 81 TYR A O 1
ATOM 662 N N . PRO A 1 82 ? -11.840 11.316 5.956 1.00 95.19 82 PRO A N 1
ATOM 663 C CA . PRO A 1 82 ? -12.096 10.352 4.878 1.00 95.19 82 PRO A CA 1
ATOM 664 C C . PRO A 1 82 ? -11.465 10.742 3.536 1.00 95.19 82 PRO A C 1
ATOM 666 O O . PRO A 1 82 ? -11.532 9.956 2.596 1.00 95.19 82 PRO A O 1
ATOM 669 N N . ALA A 1 83 ? -10.891 11.942 3.433 1.00 96.56 83 ALA A N 1
ATOM 670 C CA . ALA A 1 83 ? -10.176 12.411 2.254 1.00 96.56 83 ALA A CA 1
ATOM 671 C C . ALA A 1 83 ? -8.669 12.426 2.522 1.00 96.56 83 ALA A C 1
ATOM 673 O O . ALA A 1 83 ? -8.243 12.843 3.598 1.00 96.56 83 ALA A O 1
ATOM 674 N N . PHE A 1 84 ? -7.881 11.964 1.556 1.00 96.62 84 PHE A N 1
ATOM 675 C CA . PHE A 1 84 ? -6.425 11.881 1.653 1.00 96.62 84 PHE A CA 1
ATOM 676 C C . PHE A 1 84 ? -5.787 11.908 0.262 1.00 96.62 84 PHE A C 1
ATOM 678 O O . PHE A 1 84 ? -6.481 11.921 -0.757 1.00 96.62 84 PHE A O 1
ATOM 685 N N . GLN A 1 85 ? -4.457 11.921 0.218 1.00 97.44 85 GLN A N 1
ATOM 686 C CA . GLN A 1 85 ? -3.694 11.933 -1.024 1.00 97.44 85 GLN A CA 1
ATOM 687 C C . GLN A 1 85 ? -2.693 10.782 -1.082 1.00 97.44 85 GLN A C 1
ATOM 689 O O . GLN A 1 85 ? -2.221 10.304 -0.055 1.00 97.44 85 GLN A O 1
ATOM 694 N N . THR A 1 86 ? -2.347 10.388 -2.300 1.00 98.12 86 THR A N 1
ATOM 695 C CA . THR A 1 86 ? -1.165 9.581 -2.625 1.00 98.12 86 THR A CA 1
ATOM 696 C C . THR A 1 86 ? -0.233 10.416 -3.502 1.00 98.12 86 THR A C 1
ATOM 698 O O . THR A 1 86 ? -0.669 11.400 -4.109 1.00 98.12 86 THR A O 1
ATOM 701 N N . CYS A 1 87 ? 1.056 10.084 -3.522 1.00 97.44 87 CYS A N 1
ATOM 702 C CA . CYS A 1 87 ? 2.083 10.861 -4.226 1.00 97.44 87 CYS A CA 1
ATOM 703 C C . CYS A 1 87 ? 2.844 10.066 -5.287 1.00 97.44 87 CYS A C 1
ATOM 705 O O . CYS A 1 87 ? 3.578 10.672 -6.063 1.00 97.44 87 CYS A O 1
ATOM 707 N N . ILE A 1 88 ? 2.668 8.747 -5.335 1.00 97.00 88 ILE A N 1
ATOM 708 C CA . ILE A 1 88 ? 3.312 7.838 -6.274 1.00 97.00 88 ILE A CA 1
ATOM 709 C C . ILE A 1 88 ? 2.247 7.038 -7.036 1.00 97.00 88 ILE A C 1
ATOM 711 O O . ILE A 1 88 ? 1.248 6.610 -6.457 1.00 97.00 88 ILE A O 1
ATOM 715 N N . SER A 1 89 ? 2.494 6.822 -8.325 1.00 95.94 89 SER A N 1
ATOM 716 C CA . SER A 1 89 ? 1.745 5.945 -9.240 1.00 95.94 89 SER A CA 1
ATOM 717 C C . SER A 1 89 ? 2.724 5.392 -10.287 1.00 95.94 89 SER A C 1
ATOM 719 O O . SER A 1 89 ? 3.918 5.658 -10.200 1.00 95.94 89 SER A O 1
ATOM 721 N N . SER A 1 90 ? 2.257 4.661 -11.293 1.00 92.94 90 SER A N 1
ATOM 722 C CA . SER A 1 90 ? 3.041 4.270 -12.474 1.00 92.94 90 SER A CA 1
ATOM 723 C C . SER A 1 90 ? 2.563 4.983 -13.748 1.00 92.94 90 SER A C 1
ATOM 725 O O . SER A 1 90 ? 1.406 5.414 -13.827 1.00 92.94 90 SER A O 1
ATOM 727 N N . ILE A 1 91 ? 3.452 5.139 -14.743 1.00 80.81 91 ILE A N 1
ATOM 728 C CA . ILE A 1 91 ? 3.092 5.615 -16.092 1.00 80.81 91 ILE A CA 1
ATOM 729 C C . ILE A 1 91 ? 2.928 4.395 -16.993 1.00 80.81 91 ILE A C 1
ATOM 731 O O . ILE A 1 91 ? 3.872 3.909 -17.604 1.00 80.81 91 ILE A O 1
ATOM 735 N N . GLY A 1 92 ? 1.696 3.908 -17.096 1.00 70.56 92 GLY A N 1
ATOM 736 C CA . GLY A 1 92 ? 1.397 2.738 -17.913 1.00 70.56 92 GLY A CA 1
ATOM 737 C C . GLY A 1 92 ? 1.797 1.421 -17.247 1.00 70.56 92 GLY A C 1
ATOM 738 O O . GLY A 1 92 ? 2.138 1.359 -16.069 1.00 70.56 92 GLY A O 1
ATOM 739 N N . LYS A 1 93 ? 1.663 0.336 -18.010 1.00 69.00 93 LYS A N 1
ATOM 740 C CA . LYS A 1 93 ? 1.615 -1.025 -17.462 1.00 69.00 93 LYS A CA 1
ATOM 741 C C . LYS A 1 93 ? 2.954 -1.765 -17.494 1.00 69.00 93 LYS A C 1
ATOM 743 O O . LYS A 1 93 ? 3.053 -2.803 -16.862 1.00 69.00 93 LYS A O 1
ATOM 748 N N . TYR A 1 94 ? 3.968 -1.278 -18.216 1.00 71.88 94 TYR A N 1
ATOM 749 C CA . TYR A 1 94 ? 5.040 -2.156 -18.718 1.00 71.88 94 TYR A CA 1
ATOM 750 C C . TYR A 1 94 ? 6.437 -2.009 -18.080 1.00 71.88 94 TYR A C 1
ATOM 752 O O . TYR A 1 94 ? 7.331 -2.788 -18.410 1.00 71.88 94 TYR A O 1
ATOM 760 N N . ASP A 1 95 ? 6.670 -1.075 -17.156 1.00 79.88 95 ASP A N 1
ATOM 761 C CA . ASP A 1 95 ? 8.030 -0.777 -16.667 1.00 79.88 95 ASP A CA 1
ATOM 762 C C . ASP A 1 95 ? 8.281 -1.080 -15.177 1.00 79.88 95 ASP A C 1
ATOM 764 O O . ASP A 1 95 ? 9.427 -1.024 -14.729 1.00 79.88 95 ASP A O 1
ATOM 768 N N . ARG A 1 96 ? 7.248 -1.453 -14.400 1.00 86.69 96 ARG A N 1
ATOM 769 C CA . ARG A 1 96 ? 7.305 -1.570 -12.921 1.00 86.69 96 ARG A CA 1
ATOM 770 C C . ARG A 1 96 ? 7.865 -0.315 -12.235 1.00 86.69 96 ARG A C 1
ATOM 772 O O . ARG A 1 96 ? 8.309 -0.368 -11.081 1.00 86.69 96 ARG A O 1
ATOM 779 N N . HIS A 1 97 ? 7.862 0.809 -12.945 1.00 89.81 97 HIS A N 1
ATOM 780 C CA . HIS A 1 97 ? 8.485 2.037 -12.510 1.00 89.81 97 HIS A CA 1
ATOM 781 C C . HIS A 1 97 ? 7.440 2.935 -11.866 1.00 89.81 97 HIS A C 1
ATOM 783 O O . HIS A 1 97 ? 6.343 3.160 -12.380 1.00 89.81 97 HIS A O 1
ATOM 789 N N . ASN A 1 98 ? 7.800 3.430 -10.693 1.00 95.00 98 ASN A N 1
ATOM 790 C CA . ASN A 1 98 ? 6.980 4.343 -9.931 1.00 95.00 98 ASN A CA 1
ATOM 791 C C . ASN A 1 98 ? 7.429 5.772 -10.222 1.00 95.00 98 ASN A C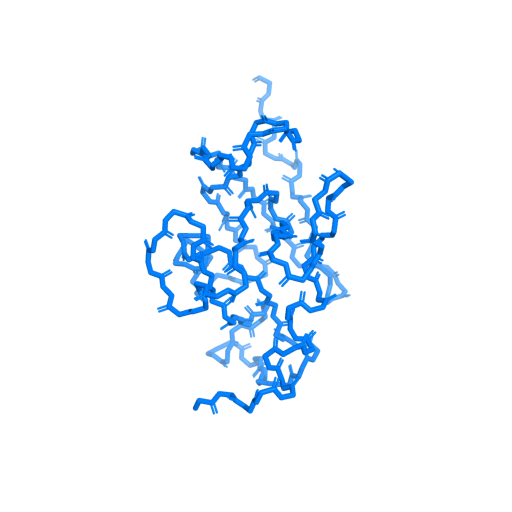 1
ATOM 793 O O . ASN A 1 98 ? 8.615 6.082 -10.154 1.00 95.00 98 ASN A O 1
ATOM 797 N N . VAL A 1 99 ? 6.470 6.646 -10.497 1.00 94.75 99 VAL A N 1
ATOM 798 C CA . VAL A 1 99 ? 6.666 8.073 -10.733 1.00 94.75 99 VAL A CA 1
ATOM 799 C C . VAL A 1 99 ? 5.930 8.891 -9.687 1.00 94.75 99 VAL A C 1
ATOM 801 O O . VAL A 1 99 ? 4.953 8.441 -9.084 1.00 94.75 99 VAL A O 1
ATOM 804 N N . ILE A 1 100 ? 6.362 10.135 -9.515 1.00 96.00 100 ILE A N 1
ATOM 805 C CA . ILE A 1 100 ? 5.623 11.102 -8.711 1.00 96.00 100 ILE A CA 1
ATOM 806 C C . ILE A 1 100 ? 4.332 11.460 -9.448 1.00 96.00 100 ILE A C 1
ATOM 808 O O . ILE A 1 100 ? 4.355 12.041 -10.531 1.00 96.00 100 ILE A O 1
ATOM 812 N N . GLN A 1 101 ? 3.197 11.131 -8.841 1.00 95.31 101 GLN A N 1
ATOM 813 C CA . GLN A 1 101 ? 1.879 11.499 -9.334 1.00 95.31 101 GLN A CA 1
ATOM 814 C C . GLN A 1 101 ? 0.938 11.730 -8.155 1.00 95.31 101 GLN A C 1
ATOM 816 O O . GLN A 1 101 ? 0.475 10.800 -7.498 1.00 95.31 101 GLN A O 1
ATOM 821 N N . MET A 1 102 ? 0.625 12.999 -7.912 1.00 96.88 102 MET A N 1
ATOM 822 C CA . MET A 1 102 ? -0.324 13.389 -6.878 1.00 96.88 102 MET A CA 1
ATOM 823 C C . MET A 1 102 ? -1.747 12.999 -7.277 1.00 96.88 102 MET A C 1
ATOM 825 O O . MET A 1 102 ? -2.237 13.365 -8.349 1.00 96.88 102 MET A O 1
ATOM 829 N N . GLN A 1 103 ? -2.427 12.268 -6.401 1.00 96.19 103 GLN A N 1
ATOM 830 C CA . GLN A 1 103 ? -3.817 11.863 -6.588 1.00 96.19 103 GLN A CA 1
ATOM 831 C C . GLN A 1 103 ? -4.586 12.071 -5.282 1.00 96.19 103 GLN A C 1
ATOM 833 O O . GLN A 1 103 ? -4.047 11.876 -4.194 1.00 96.19 103 GLN A O 1
ATOM 838 N N . SER A 1 104 ? -5.847 12.481 -5.394 1.00 96.62 104 SER A N 1
ATOM 839 C CA . SER A 1 104 ? -6.744 12.669 -4.253 1.00 96.62 104 SER A CA 1
ATOM 840 C C . SER A 1 104 ? -7.771 11.550 -4.196 1.00 96.62 104 SER A C 1
ATOM 842 O O . SER A 1 104 ? -8.264 11.085 -5.226 1.00 96.62 104 SER A O 1
ATOM 844 N N . TRP A 1 105 ? -8.121 11.155 -2.979 1.00 96.31 105 TRP A N 1
ATOM 845 C CA . TRP A 1 105 ? -9.020 10.047 -2.699 1.00 96.31 105 TRP A CA 1
ATOM 846 C C . TRP A 1 105 ? -10.034 10.440 -1.643 1.00 96.31 105 TRP A C 1
ATOM 848 O O . TRP A 1 105 ? -9.738 11.227 -0.743 1.00 96.31 105 TRP A O 1
ATOM 858 N N . LYS A 1 106 ? -11.220 9.840 -1.728 1.00 95.06 106 LYS A N 1
ATOM 859 C CA . LYS A 1 106 ? -12.257 9.947 -0.709 1.00 95.06 106 LYS A CA 1
ATOM 860 C C . LYS A 1 106 ? -12.864 8.579 -0.442 1.00 95.06 106 LYS A C 1
ATOM 862 O O . LYS A 1 106 ? -13.299 7.887 -1.365 1.00 95.06 106 LYS A O 1
ATOM 867 N N . VAL A 1 107 ? -12.921 8.200 0.828 1.00 92.12 107 VAL A N 1
ATOM 868 C CA . VAL A 1 107 ? -13.592 6.976 1.265 1.00 92.12 107 VAL A CA 1
ATOM 869 C C . VAL A 1 107 ? -15.104 7.183 1.181 1.00 92.12 107 VAL A C 1
ATOM 871 O O . VAL A 1 107 ? -15.643 8.139 1.742 1.00 92.12 107 VAL A O 1
ATOM 874 N N . ARG A 1 108 ? -15.800 6.291 0.469 1.00 87.06 108 ARG A N 1
ATOM 875 C CA . ARG A 1 108 ? -17.269 6.226 0.395 1.00 87.06 108 ARG A CA 1
ATOM 876 C C . ARG A 1 108 ? -17.712 4.787 0.623 1.00 87.06 108 ARG A C 1
ATOM 878 O O . ARG A 1 108 ? -17.231 3.903 -0.078 1.00 87.06 108 ARG A O 1
ATOM 885 N 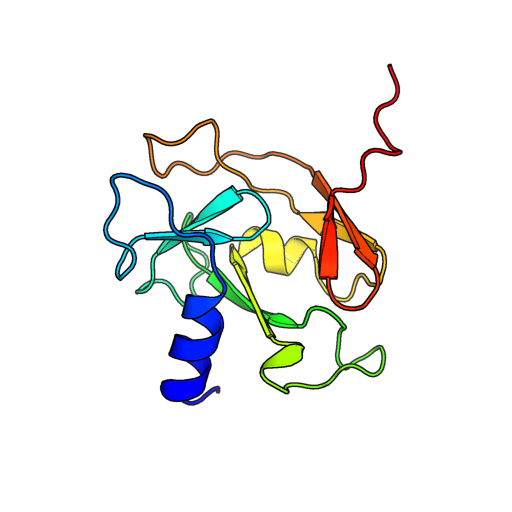N . TYR A 1 109 ? -18.623 4.556 1.570 1.00 77.12 109 TYR A N 1
ATOM 886 C CA . TYR A 1 109 ? -19.144 3.215 1.890 1.00 77.12 109 TYR A CA 1
ATOM 887 C C . TYR A 1 109 ? -18.023 2.168 2.067 1.00 77.12 109 TYR A C 1
ATOM 889 O O . TYR A 1 109 ? -18.033 1.120 1.430 1.00 77.12 109 TYR A O 1
ATOM 897 N N . ASN A 1 110 ? -17.000 2.494 2.867 1.00 69.25 110 ASN A N 1
ATOM 898 C CA . ASN A 1 110 ? -15.806 1.660 3.104 1.00 69.25 110 ASN A CA 1
ATOM 899 C C . ASN A 1 110 ? -14.964 1.317 1.859 1.00 69.25 110 ASN A C 1
ATOM 901 O O . ASN A 1 110 ? -14.081 0.470 1.930 1.00 69.25 110 ASN A O 1
ATOM 905 N N . THR A 1 111 ? -15.186 1.994 0.731 1.00 74.75 111 THR A N 1
ATOM 906 C CA . THR A 1 111 ? -14.382 1.845 -0.488 1.00 74.75 111 THR A C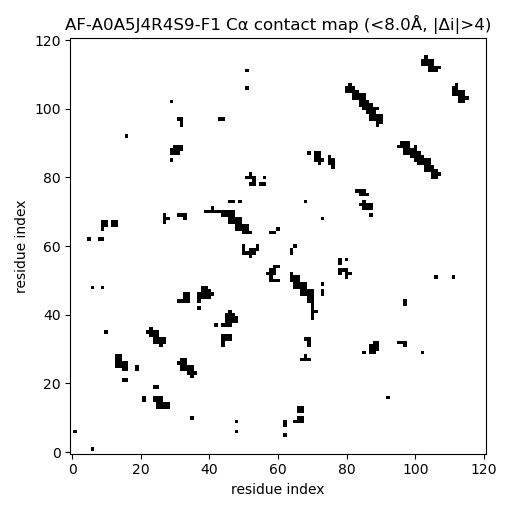A 1
ATOM 907 C C . THR A 1 111 ? -13.596 3.126 -0.752 1.00 74.75 111 THR A C 1
ATOM 909 O O . THR A 1 111 ? -14.143 4.228 -0.661 1.00 74.75 111 THR A O 1
ATOM 912 N N . VAL A 1 112 ? -12.316 3.001 -1.102 1.00 81.12 112 VAL A N 1
ATOM 913 C CA . VAL A 1 112 ? -11.483 4.130 -1.538 1.00 81.12 112 VAL A CA 1
ATOM 914 C C . VAL A 1 112 ? -11.803 4.441 -3.001 1.00 81.12 112 VAL A C 1
ATOM 916 O O . VAL A 1 112 ? -11.708 3.562 -3.854 1.00 81.12 112 VAL A O 1
ATOM 919 N N . LYS A 1 113 ? -12.201 5.682 -3.305 1.00 84.12 113 LYS A N 1
ATOM 920 C CA . LYS A 1 113 ? -12.458 6.132 -4.682 1.00 84.12 113 LYS A CA 1
ATOM 921 C C . LYS A 1 113 ? -11.653 7.380 -5.001 1.00 84.12 113 LYS A C 1
ATOM 923 O O . LYS A 1 113 ? -11.496 8.250 -4.143 1.00 84.12 113 LYS A O 1
ATOM 928 N N . ARG A 1 114 ? -11.154 7.462 -6.236 1.00 82.69 114 ARG A N 1
ATOM 929 C CA . ARG A 1 114 ? -10.430 8.638 -6.721 1.00 82.69 114 ARG A CA 1
ATOM 930 C C . ARG A 1 114 ? -11.376 9.828 -6.720 1.00 82.69 114 ARG A C 1
ATOM 932 O O . ARG A 1 114 ? -12.483 9.735 -7.252 1.00 82.69 114 ARG A O 1
ATOM 939 N N . ASP A 1 115 ? -10.945 10.926 -6.119 1.00 81.62 115 ASP A N 1
ATOM 940 C CA . ASP A 1 115 ? -11.708 12.163 -6.128 1.00 81.62 115 ASP A CA 1
ATOM 941 C C . ASP A 1 115 ? -11.340 12.984 -7.366 1.00 81.62 115 ASP A C 1
ATOM 943 O O . ASP A 1 115 ? -10.207 13.445 -7.520 1.00 81.62 115 ASP A O 1
ATOM 947 N N . LEU A 1 116 ? -12.298 13.118 -8.283 1.00 76.25 116 LEU A N 1
ATOM 948 C CA . LEU A 1 116 ? -12.133 13.854 -9.535 1.00 76.25 116 LEU A CA 1
ATOM 949 C C . LEU A 1 116 ? -12.604 15.311 -9.426 1.00 76.25 116 LEU A C 1
ATOM 951 O O . LEU A 1 116 ? -12.455 16.056 -10.392 1.00 76.25 116 LEU A O 1
ATOM 955 N N . SER A 1 117 ? -13.128 15.744 -8.270 1.00 66.06 117 SER A N 1
ATOM 956 C CA . SER A 1 117 ? -13.667 17.101 -8.096 1.00 66.06 117 SER A CA 1
ATOM 957 C C . SER A 1 117 ? -12.609 18.208 -8.167 1.00 66.06 117 SER A C 1
ATOM 959 O O . SER A 1 117 ? -12.964 19.372 -8.306 1.00 66.06 117 SER A O 1
ATOM 961 N N . ASN A 1 118 ? -11.318 17.863 -8.094 1.00 48.34 118 ASN A N 1
ATOM 962 C CA . ASN A 1 118 ? -10.205 18.816 -8.139 1.00 48.34 118 ASN A CA 1
ATOM 963 C C . ASN A 1 118 ? -9.554 18.971 -9.525 1.00 48.34 118 ASN A C 1
ATOM 965 O O . ASN A 1 118 ? -8.479 19.563 -9.619 1.00 48.34 118 ASN A O 1
ATOM 969 N N . LYS A 1 119 ? -10.175 18.493 -10.614 1.00 44.09 119 LYS A N 1
ATOM 970 C CA . LYS A 1 119 ? -9.771 18.921 -11.963 1.00 44.09 119 LYS A CA 1
ATOM 971 C C . LYS A 1 119 ? -10.249 20.360 -12.194 1.00 44.09 119 LYS A C 1
ATOM 973 O O . LYS A 1 119 ? -11.292 20.576 -12.803 1.00 44.09 119 LYS A O 1
ATOM 978 N N . LYS A 1 120 ? -9.500 21.344 -11.686 1.00 34.94 120 LYS A N 1
ATOM 979 C CA . LYS A 1 120 ? -9.533 22.680 -12.290 1.00 34.94 120 LYS A CA 1
ATOM 980 C C . LYS A 1 120 ? -8.955 22.545 -13.700 1.00 34.94 120 LYS A C 1
ATOM 982 O O . LYS A 1 120 ? -7.863 22.000 -13.853 1.00 34.94 120 LYS A O 1
ATOM 987 N N . ILE A 1 121 ? -9.775 22.936 -14.674 1.00 36.56 121 ILE A N 1
ATOM 988 C CA . ILE A 1 121 ? -9.397 23.202 -16.067 1.00 36.56 121 ILE A CA 1
ATOM 989 C C . ILE A 1 121 ? -8.310 24.277 -16.068 1.00 36.56 121 ILE A C 1
ATOM 991 O O . ILE A 1 121 ? -8.427 25.201 -15.226 1.00 36.56 121 ILE A O 1
#

Mean predicted aligned error: 4.3 Å